Protein AF-A0A3R6XMM2-F1 (afdb_monomer)

Secondary structure (DSSP, 8-state):
-----------------------PPPP-------------TTS--------TT-SEE--EEEEEE--TT--EEEE-TTSS-EEEE-S-EEEEEEPPPEE-TT--

Mean predicted aligned error: 13.74 Å

Radius of gyration: 29.76 Å; Cα contacts (8 Å, |Δi|>4): 114; chains: 1; bounding box: 84×23×84 Å

Sequence (104 aa):
MVAVSAFVSFLSLGASAVSGFQCQSAPVIGADELVLLTSIVNTPFSYHLNHPDAAYLSLHFASVNIPVGGLLAISSPDGSQFHEYTNVTQTNFYAEFIDGDSAF

Solvent-accessible surface area (backbone atoms only — not comparable to full-atom values): 7386 Å² total; per-residue (Å²): 137,90,87,78,92,81,83,89,81,84,86,74,86,73,80,77,80,77,77,74,79,74,80,69,76,75,81,82,81,79,81,92,77,92,78,90,85,84,75,63,87,96,52,96,80,86,84,84,88,85,48,73,82,30,45,61,44,73,52,74,35,73,62,48,78,34,49,88,93,38,78,50,77,49,64,21,88,86,60,85,40,77,49,79,49,59,61,42,75,45,65,70,38,72,56,78,69,33,54,30,69,43,61,116

Structure (mmCIF, N/CA/C/O backbone):
data_AF-A0A3R6XMM2-F1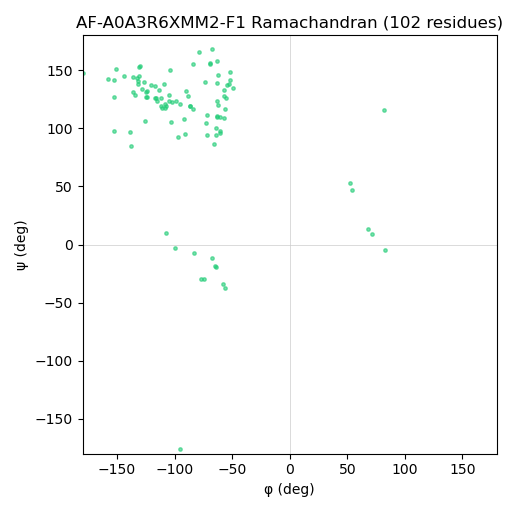
#
_entry.id   AF-A0A3R6XMM2-F1
#
loop_
_atom_site.group_PDB
_atom_site.id
_atom_site.type_symbol
_atom_site.label_atom_id
_atom_site.label_alt_id
_atom_site.label_comp_id
_atom_site.label_asym_id
_atom_site.label_entity_id
_atom_site.label_seq_id
_atom_site.pdbx_PDB_ins_code
_atom_site.Cartn_x
_atom_site.Cartn_y
_atom_site.Cartn_z
_atom_site.occupancy
_atom_site.B_iso_or_equiv
_atom_site.auth_seq_id
_atom_site.auth_comp_id
_atom_site.auth_asym_id
_atom_site.auth_atom_id
_atom_site.pdbx_PDB_model_num
ATOM 1 N N . MET A 1 1 ? 64.228 2.666 -70.858 1.00 36.97 1 MET A N 1
ATOM 2 C CA . MET A 1 1 ? 64.256 3.409 -69.582 1.00 36.97 1 MET A CA 1
ATOM 3 C C . MET A 1 1 ? 63.149 2.864 -68.703 1.00 36.97 1 MET A C 1
ATOM 5 O O . MET A 1 1 ? 62.004 2.867 -69.127 1.00 36.97 1 MET A O 1
ATOM 9 N N . VAL A 1 2 ? 63.522 2.313 -67.550 1.00 37.09 2 VAL A N 1
ATOM 10 C CA . VAL A 1 2 ? 62.616 1.864 -66.485 1.00 37.09 2 VAL A CA 1
ATOM 11 C C . VAL A 1 2 ? 62.395 3.039 -65.544 1.00 37.09 2 VAL A C 1
ATOM 13 O O . VAL A 1 2 ? 63.376 3.656 -65.141 1.00 37.09 2 VAL A O 1
ATOM 16 N N . ALA A 1 3 ? 61.139 3.316 -65.200 1.00 35.59 3 ALA A N 1
ATOM 17 C CA . ALA A 1 3 ? 60.707 4.011 -63.984 1.00 35.59 3 ALA A CA 1
ATOM 18 C C . ALA A 1 3 ? 59.171 4.099 -63.998 1.00 35.59 3 ALA A C 1
ATOM 20 O O . ALA A 1 3 ? 58.602 4.256 -65.071 1.00 35.59 3 ALA A O 1
ATOM 21 N N . VAL A 1 4 ? 58.401 4.075 -62.916 1.00 38.19 4 VAL A N 1
ATOM 22 C CA . VAL A 1 4 ? 58.496 3.599 -61.530 1.00 38.19 4 VAL A CA 1
ATOM 23 C C . VAL A 1 4 ? 57.015 3.441 -61.128 1.00 38.19 4 VAL A C 1
ATOM 25 O O . VAL A 1 4 ? 56.164 4.218 -61.558 1.00 38.19 4 VAL A O 1
ATOM 28 N N . SER A 1 5 ? 56.715 2.404 -60.351 1.00 48.47 5 SER A N 1
ATOM 29 C CA . SER A 1 5 ? 55.406 2.101 -59.758 1.00 48.47 5 SER A CA 1
ATOM 30 C C . SER A 1 5 ? 54.807 3.290 -58.986 1.00 48.47 5 SER A C 1
ATOM 32 O O . SER A 1 5 ? 55.536 3.960 -58.257 1.00 48.47 5 SER A O 1
ATOM 34 N N . ALA A 1 6 ? 53.489 3.508 -59.058 1.00 44.69 6 ALA A N 1
ATOM 35 C CA . ALA A 1 6 ? 52.781 4.328 -58.076 1.00 44.69 6 ALA A CA 1
ATOM 36 C C . ALA A 1 6 ? 51.488 3.640 -57.626 1.00 44.69 6 ALA A C 1
ATOM 38 O O . ALA A 1 6 ? 50.681 3.159 -58.418 1.00 44.69 6 ALA A O 1
ATOM 39 N N . PHE A 1 7 ? 51.392 3.564 -56.307 1.00 38.53 7 PHE A N 1
ATOM 40 C CA . PHE A 1 7 ? 50.474 2.806 -55.477 1.00 38.53 7 PHE A CA 1
ATOM 41 C C . PHE A 1 7 ? 49.022 3.315 -55.524 1.00 38.53 7 PHE A C 1
ATOM 43 O O . PHE A 1 7 ? 48.744 4.483 -55.778 1.00 38.53 7 PHE A O 1
ATOM 50 N N . VAL A 1 8 ? 48.122 2.386 -55.208 1.00 49.91 8 VAL A N 1
ATOM 51 C CA . VAL A 1 8 ? 46.663 2.474 -55.040 1.00 49.91 8 VAL A CA 1
ATOM 52 C C . VAL A 1 8 ? 46.216 3.594 -54.092 1.00 49.91 8 VAL A C 1
ATOM 54 O O . VAL A 1 8 ? 46.852 3.824 -53.068 1.00 49.91 8 VAL A O 1
ATOM 57 N N . SER A 1 9 ? 45.039 4.182 -54.338 1.00 45.00 9 SER A N 1
ATOM 58 C CA . SER A 1 9 ? 44.156 4.668 -53.263 1.00 45.00 9 SER A CA 1
ATOM 59 C C . SER A 1 9 ? 42.693 4.654 -53.716 1.00 45.00 9 SER A C 1
ATOM 61 O O . SER A 1 9 ? 42.222 5.570 -54.385 1.00 45.00 9 SER A O 1
ATOM 63 N N . PHE A 1 10 ? 41.964 3.596 -53.351 1.00 44.50 10 PHE A N 1
ATOM 64 C CA . PHE A 1 10 ? 40.503 3.617 -53.324 1.00 44.50 10 PHE A CA 1
ATOM 65 C C . PHE A 1 10 ? 40.082 4.485 -52.134 1.00 44.50 10 PHE A C 1
ATOM 67 O O . PHE A 1 10 ? 40.297 4.094 -50.988 1.00 44.50 10 PHE A O 1
ATOM 74 N N . LEU A 1 11 ? 39.502 5.661 -52.384 1.00 50.50 11 LEU A N 1
ATOM 75 C CA . LEU A 1 11 ? 38.814 6.411 -51.336 1.00 50.50 11 LEU A CA 1
ATOM 76 C C . LEU A 1 11 ? 37.513 5.674 -51.005 1.00 50.50 11 LEU A C 1
ATOM 78 O O . LEU A 1 11 ? 36.495 5.830 -51.676 1.00 50.50 11 LEU A O 1
ATOM 82 N N . SER A 1 12 ? 37.568 4.823 -49.986 1.00 53.62 12 SER A N 1
ATOM 83 C CA . SER A 1 12 ? 36.395 4.211 -49.377 1.00 53.62 12 SER A CA 1
ATOM 84 C C . SER A 1 12 ? 35.509 5.297 -48.765 1.00 53.62 12 SER A C 1
ATOM 86 O O . SER A 1 12 ? 35.938 6.004 -47.851 1.00 53.62 12 SER A O 1
ATOM 88 N N . LEU A 1 13 ? 34.263 5.401 -49.236 1.00 54.31 13 LEU A N 1
ATOM 89 C CA . LEU A 1 13 ? 33.188 6.082 -48.518 1.00 54.31 13 LEU A CA 1
ATOM 90 C C . LEU A 1 13 ? 32.908 5.320 -47.216 1.00 54.31 13 LEU A C 1
ATOM 92 O O . LEU A 1 13 ? 32.153 4.352 -47.202 1.00 54.31 13 LEU A O 1
ATOM 96 N N . GLY A 1 14 ? 33.528 5.747 -46.121 1.00 49.28 14 GLY A N 1
ATOM 97 C CA . GLY A 1 14 ? 33.113 5.374 -44.775 1.00 49.28 14 GLY A CA 1
ATOM 98 C C . GLY A 1 14 ? 32.238 6.485 -44.217 1.00 49.28 14 GLY A C 1
ATOM 99 O O . GLY A 1 14 ? 32.760 7.452 -43.674 1.00 49.28 14 GLY A O 1
ATOM 100 N N . ALA A 1 15 ? 30.919 6.383 -44.383 1.00 57.94 15 ALA A N 1
ATOM 101 C CA . ALA A 1 15 ? 29.994 7.225 -43.637 1.00 57.94 15 ALA A CA 1
ATOM 102 C C . ALA A 1 15 ? 30.160 6.889 -42.150 1.00 57.94 15 ALA A C 1
ATOM 104 O O . ALA A 1 15 ? 29.839 5.782 -41.719 1.00 57.94 15 ALA A O 1
ATOM 105 N N . SER A 1 16 ? 30.719 7.819 -41.381 1.00 57.69 16 SER A N 1
ATOM 106 C CA . SER A 1 16 ? 30.820 7.710 -39.931 1.00 57.69 16 SER A CA 1
ATOM 107 C C . SER A 1 16 ? 29.417 7.498 -39.366 1.00 57.69 16 SER A C 1
ATOM 109 O O . SER A 1 16 ? 28.550 8.359 -39.523 1.00 57.69 16 SER A O 1
ATOM 111 N N . ALA A 1 17 ? 29.176 6.345 -38.741 1.00 57.16 17 ALA A N 1
ATOM 112 C CA . ALA A 1 17 ? 27.949 6.104 -38.003 1.00 57.16 17 ALA A CA 1
ATOM 113 C C . ALA A 1 17 ? 27.869 7.146 -36.882 1.00 57.16 17 ALA A C 1
ATOM 115 O O . ALA A 1 17 ? 28.654 7.117 -35.935 1.00 57.16 17 ALA A O 1
ATOM 116 N N . VAL A 1 18 ? 26.942 8.095 -37.005 1.00 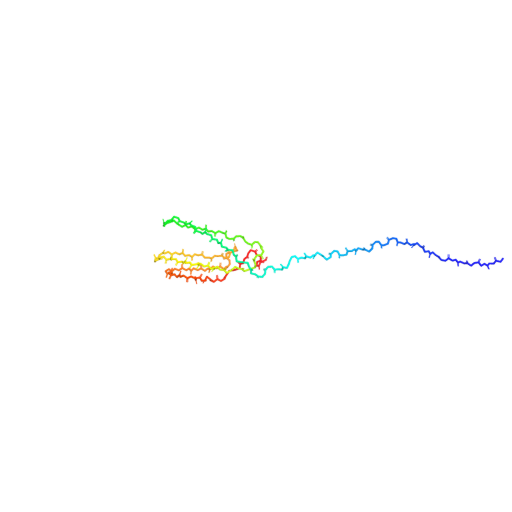56.53 18 VAL A N 1
ATOM 117 C CA . VAL A 1 18 ? 26.512 8.906 -35.871 1.00 56.53 18 VAL A CA 1
ATOM 118 C C . VAL A 1 18 ? 25.857 7.944 -34.888 1.00 56.53 18 VAL A C 1
ATOM 120 O O . VAL A 1 18 ? 24.730 7.499 -35.089 1.00 56.53 18 VAL A O 1
ATOM 123 N N . SER A 1 19 ? 26.590 7.555 -33.847 1.00 55.44 19 SER A N 1
ATOM 124 C CA . SER A 1 19 ? 25.996 6.930 -32.673 1.00 55.44 19 SER A CA 1
ATOM 125 C C . SER A 1 19 ? 25.030 7.956 -32.093 1.00 55.44 19 SER A C 1
ATOM 127 O O . SER A 1 19 ? 25.451 8.917 -31.446 1.00 55.44 19 SER A O 1
ATOM 129 N N . GLY A 1 20 ? 23.745 7.815 -32.415 1.00 46.91 20 GLY A N 1
ATOM 130 C CA . GLY A 1 20 ? 22.697 8.607 -31.803 1.00 46.91 20 GLY A CA 1
ATOM 131 C C . GLY A 1 20 ? 22.779 8.377 -30.305 1.00 46.91 20 GLY A C 1
ATOM 132 O O . GLY A 1 20 ? 22.473 7.286 -29.833 1.00 46.91 20 GLY A O 1
ATOM 133 N N . PHE A 1 21 ? 23.227 9.388 -29.564 1.00 48.59 21 PHE A N 1
ATOM 134 C CA . PHE A 1 21 ? 22.968 9.456 -28.138 1.00 48.59 21 PHE A CA 1
ATOM 135 C C . PHE A 1 21 ? 21.448 9.504 -28.002 1.00 48.59 21 PHE A C 1
ATOM 137 O O . PHE A 1 21 ? 20.828 10.550 -28.193 1.00 48.59 21 PHE A O 1
ATOM 144 N N . GLN A 1 22 ? 20.835 8.343 -27.774 1.00 48.72 22 GLN A N 1
ATOM 145 C CA . GLN A 1 22 ? 19.449 8.288 -27.356 1.00 48.72 22 GLN A CA 1
ATOM 146 C C . GLN A 1 22 ? 19.420 8.989 -26.004 1.00 48.72 22 GLN A C 1
ATOM 148 O O . GLN A 1 22 ? 20.009 8.515 -25.035 1.00 48.72 22 GLN A O 1
ATOM 153 N N . CYS A 1 23 ? 18.815 10.173 -25.975 1.00 53.62 23 CYS A N 1
ATOM 154 C CA . CYS A 1 23 ? 18.520 10.877 -24.742 1.00 53.62 23 CYS A CA 1
ATOM 155 C C . CYS A 1 23 ? 17.485 10.015 -24.013 1.00 53.62 23 CYS A C 1
ATOM 157 O O . CYS A 1 23 ? 16.285 10.128 -24.258 1.00 53.62 23 CYS A O 1
ATOM 159 N N . GLN A 1 24 ? 17.958 9.046 -23.231 1.00 57.28 24 GLN A N 1
ATOM 160 C CA . GLN A 1 24 ? 17.098 8.247 -22.380 1.00 57.28 24 GLN A CA 1
ATOM 161 C C . GLN A 1 24 ? 16.491 9.225 -21.382 1.00 57.28 24 GLN A C 1
ATOM 163 O O . GLN A 1 24 ? 17.225 9.990 -20.751 1.00 57.28 24 GLN A O 1
ATOM 168 N N . SER A 1 25 ? 15.158 9.279 -21.332 1.00 59.75 25 SER A N 1
ATOM 169 C CA . SER A 1 25 ? 14.458 10.144 -20.385 1.00 59.75 25 SER A CA 1
ATOM 170 C C . SER A 1 25 ? 15.058 9.918 -19.001 1.00 59.75 25 SER A C 1
ATOM 172 O O . SER A 1 25 ? 15.332 8.771 -18.635 1.00 59.75 25 SER A O 1
ATOM 174 N N . ALA A 1 26 ? 15.330 11.003 -18.274 1.00 61.59 26 ALA A N 1
ATOM 175 C CA . ALA A 1 26 ? 15.916 10.899 -16.946 1.00 61.59 26 ALA A CA 1
ATOM 176 C C . ALA A 1 26 ? 15.064 9.938 -16.098 1.00 61.59 26 ALA A C 1
ATOM 178 O O . ALA A 1 26 ? 13.833 9.997 -16.202 1.00 61.59 26 ALA A O 1
ATOM 179 N N . PRO A 1 27 ? 15.686 9.053 -15.296 1.00 58.09 27 PRO A N 1
ATOM 180 C CA . PRO A 1 27 ? 14.933 8.188 -14.404 1.00 58.09 27 PRO A CA 1
ATOM 181 C C . PRO A 1 27 ? 14.044 9.069 -13.527 1.00 58.09 27 PRO A C 1
ATOM 183 O O . PRO A 1 27 ? 14.519 10.033 -12.921 1.00 58.09 27 PRO A O 1
ATOM 186 N N . VAL A 1 28 ? 12.745 8.777 -13.509 1.00 64.31 28 VAL A N 1
ATOM 187 C CA . VAL A 1 28 ? 11.798 9.479 -12.645 1.00 64.31 28 VAL A CA 1
ATOM 188 C C . VAL A 1 28 ? 12.063 8.994 -11.224 1.00 64.31 28 VAL A C 1
ATOM 190 O O . VAL A 1 28 ? 11.753 7.859 -10.876 1.00 64.31 28 VAL A O 1
ATOM 193 N N . ILE A 1 29 ? 12.709 9.834 -10.415 1.00 59.78 29 ILE A N 1
ATOM 194 C CA . ILE A 1 29 ? 12.991 9.537 -9.008 1.00 59.78 29 ILE A CA 1
ATOM 195 C C . ILE A 1 29 ? 11.825 10.081 -8.187 1.00 59.78 29 ILE A C 1
ATOM 197 O O . ILE A 1 29 ? 11.806 11.261 -7.845 1.00 59.78 29 ILE A O 1
ATOM 201 N N . GLY A 1 30 ? 10.863 9.206 -7.897 1.00 61.19 30 GLY A N 1
ATOM 202 C CA . GLY A 1 30 ? 9.659 9.537 -7.137 1.00 61.19 30 GLY A CA 1
ATOM 203 C C . GLY A 1 30 ? 8.588 10.196 -8.005 1.00 61.19 30 GLY A C 1
ATOM 204 O O . GLY A 1 30 ? 8.776 11.293 -8.529 1.00 61.19 30 GLY A O 1
ATOM 205 N N . ALA A 1 31 ? 7.456 9.513 -8.151 1.00 66.56 31 ALA A N 1
ATOM 206 C CA . ALA A 1 31 ? 6.239 10.054 -8.735 1.00 66.56 31 ALA A CA 1
ATOM 207 C C . ALA A 1 31 ? 5.112 9.882 -7.715 1.00 66.56 31 ALA A C 1
ATOM 209 O O . ALA A 1 31 ? 4.895 8.777 -7.220 1.00 66.56 31 ALA A O 1
ATOM 210 N N . ASP A 1 32 ? 4.411 10.973 -7.411 1.00 68.94 32 ASP A N 1
ATOM 211 C CA . ASP A 1 32 ? 3.242 10.944 -6.539 1.00 68.94 32 ASP A CA 1
ATOM 212 C C . ASP A 1 32 ? 1.984 10.847 -7.405 1.00 68.94 32 ASP A C 1
ATOM 214 O O . ASP A 1 32 ? 1.714 11.727 -8.228 1.00 68.94 32 ASP A O 1
ATOM 218 N N . GLU A 1 33 ? 1.192 9.796 -7.208 1.00 73.75 33 GLU A N 1
ATOM 219 C CA . GLU A 1 33 ? -0.091 9.617 -7.885 1.00 73.75 33 GLU A CA 1
ATOM 220 C C . GLU A 1 33 ? -1.230 9.613 -6.862 1.00 73.75 33 GLU A C 1
ATOM 222 O O . GLU A 1 33 ? -1.231 8.846 -5.898 1.00 73.75 33 GLU A O 1
ATOM 227 N N . LEU A 1 34 ? -2.226 10.480 -7.072 1.00 75.31 34 LEU A N 1
ATOM 228 C CA . LEU A 1 34 ? -3.432 10.477 -6.254 1.00 75.31 34 LEU A CA 1
ATOM 229 C C . LEU A 1 34 ? -4.412 9.439 -6.793 1.00 75.31 34 LEU A C 1
ATOM 231 O O . LEU A 1 34 ? -4.959 9.594 -7.883 1.00 75.31 34 LEU A O 1
ATOM 235 N N . VAL A 1 35 ? -4.696 8.427 -5.977 1.00 74.44 35 VAL A N 1
ATOM 236 C CA . VAL A 1 35 ? -5.658 7.372 -6.301 1.00 74.44 35 VAL A CA 1
ATOM 237 C C . VAL A 1 35 ? -6.870 7.489 -5.383 1.00 74.44 35 VAL A C 1
ATOM 239 O O . VAL A 1 35 ? -6.760 7.396 -4.161 1.00 74.44 35 VAL A O 1
ATOM 242 N N . LEU A 1 36 ? -8.049 7.701 -5.974 1.00 73.62 36 LEU A N 1
ATOM 243 C CA . LEU A 1 36 ? -9.309 7.766 -5.236 1.00 73.62 36 LEU A CA 1
ATOM 244 C C . LEU A 1 36 ? -9.957 6.379 -5.180 1.00 73.62 36 LEU A C 1
ATOM 246 O O . LEU A 1 36 ? -10.513 5.900 -6.166 1.00 73.62 36 LEU A O 1
ATOM 250 N N . LEU A 1 37 ? -9.929 5.756 -4.004 1.00 71.19 37 LEU A N 1
ATOM 251 C CA . LEU A 1 37 ? -10.561 4.461 -3.758 1.00 71.19 37 LEU A CA 1
ATOM 252 C C . LEU A 1 37 ? -11.916 4.676 -3.074 1.00 71.19 37 LEU A C 1
ATOM 254 O O . LEU A 1 37 ? -11.993 5.294 -2.014 1.00 71.19 37 LEU A O 1
ATOM 258 N N . THR A 1 38 ? -12.994 4.164 -3.669 1.00 66.38 38 THR A N 1
ATOM 259 C CA . THR A 1 38 ? -14.334 4.163 -3.059 1.00 66.38 38 THR A CA 1
ATOM 260 C C . THR A 1 38 ? -14.870 2.737 -3.008 1.00 66.38 38 THR A C 1
ATOM 262 O O . THR A 1 38 ? -14.806 2.011 -3.995 1.00 66.38 38 THR A O 1
ATOM 265 N N . SER A 1 39 ? -15.383 2.327 -1.847 1.00 67.00 39 SER A N 1
ATOM 266 C CA . SER A 1 39 ? -16.008 1.016 -1.640 1.00 67.00 39 SER A CA 1
ATOM 267 C C . SER A 1 39 ? -17.356 1.178 -0.944 1.00 67.00 39 SER A C 1
ATOM 269 O O . SER A 1 39 ? -17.581 2.140 -0.205 1.00 67.00 39 SER A O 1
ATOM 271 N N . ILE A 1 40 ? -18.256 0.227 -1.183 1.00 74.00 40 ILE A N 1
ATOM 272 C CA . ILE A 1 40 ? -19.526 0.127 -0.470 1.00 74.00 40 ILE A CA 1
ATOM 273 C C . ILE A 1 40 ? -19.231 -0.393 0.947 1.00 74.00 40 ILE A C 1
ATOM 275 O O . ILE A 1 40 ? -18.374 -1.251 1.165 1.00 74.00 40 ILE A O 1
ATOM 279 N N . VAL A 1 41 ? -19.925 0.155 1.944 1.00 66.56 41 VAL A N 1
ATOM 280 C CA . VAL A 1 41 ? -19.740 -0.232 3.349 1.00 66.56 41 VAL A CA 1
ATOM 281 C C . VAL A 1 41 ? -19.981 -1.741 3.511 1.00 66.56 41 VAL A C 1
ATOM 283 O O . VAL A 1 41 ? -20.985 -2.261 3.030 1.00 66.56 41 VAL A O 1
ATOM 286 N N . ASN A 1 42 ? -19.077 -2.428 4.220 1.00 71.00 42 ASN A N 1
ATOM 287 C CA . ASN A 1 42 ? -19.100 -3.874 4.498 1.00 71.00 42 ASN A CA 1
ATOM 288 C C . ASN A 1 42 ? -18.885 -4.815 3.298 1.00 71.00 42 ASN A C 1
ATOM 290 O O . ASN A 1 42 ? -19.092 -6.019 3.441 1.00 71.00 42 ASN A O 1
ATOM 294 N N . THR A 1 43 ? -18.435 -4.320 2.142 1.00 79.19 43 THR A N 1
ATOM 295 C CA . THR A 1 43 ? -17.963 -5.189 1.052 1.00 79.19 43 THR A CA 1
ATOM 296 C C . THR A 1 43 ? -16.439 -5.163 0.955 1.00 79.19 43 THR A C 1
ATOM 298 O O . THR A 1 43 ? -15.873 -4.067 0.870 1.00 79.19 43 THR A O 1
ATOM 301 N N . PRO A 1 44 ? -15.762 -6.331 0.937 1.00 81.88 44 PRO A N 1
ATOM 302 C CA . PRO A 1 44 ? -14.345 -6.395 0.609 1.00 81.88 44 PRO A CA 1
ATOM 303 C C . PRO A 1 44 ? -14.085 -5.735 -0.745 1.00 81.88 44 PRO A C 1
ATOM 305 O O . PRO A 1 44 ? -14.840 -5.931 -1.697 1.00 81.88 44 PRO A O 1
ATOM 308 N N . PHE A 1 45 ? -13.015 -4.955 -0.818 1.00 85.81 45 PHE A N 1
ATOM 309 C CA . PHE A 1 45 ? -12.577 -4.279 -2.030 1.00 85.81 45 PHE A CA 1
ATOM 310 C C . PHE A 1 45 ? -11.080 -4.508 -2.206 1.00 85.81 45 PHE A C 1
ATOM 312 O O . PHE A 1 45 ? -10.330 -4.530 -1.231 1.00 85.81 45 PHE A O 1
ATOM 319 N N . SER A 1 46 ? -10.659 -4.670 -3.454 1.00 88.19 46 SER A N 1
ATOM 320 C CA . SER A 1 46 ? -9.259 -4.827 -3.830 1.00 88.19 46 SER A CA 1
ATOM 321 C C . SER A 1 46 ? -8.963 -3.891 -4.989 1.00 88.19 46 SER A C 1
ATOM 323 O O . SER A 1 46 ? -9.782 -3.739 -5.896 1.00 88.19 46 SER A O 1
ATOM 325 N N . TYR A 1 47 ? -7.786 -3.279 -4.956 1.00 87.69 47 TYR A N 1
ATOM 326 C CA . TYR A 1 47 ? -7.302 -2.407 -6.013 1.00 87.69 47 TYR A CA 1
ATOM 327 C C . TYR A 1 47 ? -5.880 -2.803 -6.374 1.00 87.69 47 TYR A C 1
ATOM 329 O O . TYR A 1 47 ? -5.078 -3.092 -5.489 1.00 87.69 47 TYR A O 1
ATOM 337 N N . HIS A 1 48 ? 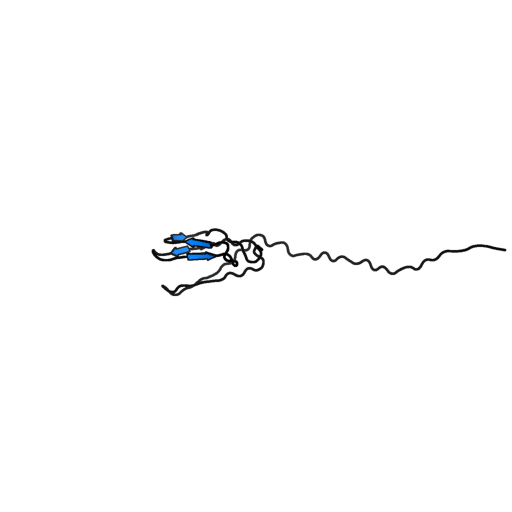-5.587 -2.816 -7.669 1.00 88.06 48 HIS A N 1
ATOM 338 C CA . HIS A 1 48 ? -4.264 -3.130 -8.179 1.00 88.06 48 HIS A CA 1
ATOM 339 C C . HIS A 1 48 ? -3.654 -1.860 -8.768 1.00 88.06 48 HIS A C 1
ATOM 341 O O . HIS A 1 48 ? -4.200 -1.281 -9.708 1.00 88.06 48 HIS A O 1
ATOM 347 N N . LEU A 1 49 ? -2.548 -1.418 -8.176 1.00 85.50 49 LEU A N 1
ATOM 348 C CA . LEU A 1 49 ? -1.724 -0.333 -8.694 1.00 85.50 49 LEU A CA 1
ATOM 349 C C . LEU A 1 49 ? -0.742 -0.951 -9.684 1.00 85.50 49 LEU A C 1
ATOM 351 O O . LEU A 1 49 ? 0.031 -1.813 -9.289 1.00 85.50 49 LEU A O 1
ATOM 355 N N . ASN A 1 50 ? -0.800 -0.530 -10.945 1.00 82.50 50 ASN A N 1
ATOM 356 C CA . ASN A 1 50 ? 0.163 -0.936 -11.963 1.00 82.50 50 ASN A CA 1
ATOM 357 C C . ASN A 1 50 ? 1.046 0.268 -12.279 1.00 82.50 50 ASN A C 1
ATOM 359 O O . ASN A 1 50 ? 0.546 1.299 -12.739 1.00 82.50 50 ASN A O 1
ATOM 363 N N . HIS A 1 51 ? 2.336 0.135 -12.001 1.00 82.62 51 HIS A N 1
ATOM 364 C CA . HIS A 1 51 ? 3.331 1.153 -12.285 1.00 82.62 51 HIS A CA 1
ATOM 365 C C . HIS A 1 51 ? 4.571 0.442 -12.850 1.00 82.62 51 HIS A C 1
ATOM 367 O O . HIS A 1 51 ? 5.501 0.130 -12.106 1.00 82.62 51 HIS A O 1
ATOM 373 N N . PRO A 1 52 ? 4.595 0.177 -14.173 1.00 80.44 52 PRO A N 1
ATOM 374 C CA . PRO A 1 52 ? 5.513 -0.785 -14.790 1.00 80.44 52 PRO A CA 1
ATOM 375 C C . PRO A 1 52 ? 6.989 -0.394 -14.670 1.00 80.44 52 PRO A C 1
ATOM 377 O O . PRO A 1 52 ? 7.861 -1.244 -14.806 1.00 80.44 52 PRO A O 1
ATOM 380 N N . ASP A 1 53 ? 7.268 0.883 -14.411 1.00 82.81 53 ASP A N 1
ATOM 381 C CA . ASP A 1 53 ? 8.621 1.411 -14.260 1.00 82.81 53 ASP A CA 1
ATOM 382 C C . ASP A 1 53 ? 9.036 1.587 -12.784 1.00 82.81 53 ASP A C 1
ATOM 384 O O . ASP A 1 53 ? 10.175 1.971 -12.508 1.00 82.81 53 ASP A O 1
ATOM 388 N N . ALA A 1 54 ? 8.154 1.312 -11.816 1.00 82.75 54 ALA A N 1
ATOM 389 C CA . ALA A 1 54 ? 8.434 1.526 -10.398 1.00 82.75 54 ALA A CA 1
ATOM 390 C C . ALA A 1 54 ? 9.146 0.327 -9.759 1.00 82.75 54 ALA A C 1
ATOM 392 O O . ALA A 1 54 ? 8.592 -0.766 -9.667 1.00 82.75 54 ALA A O 1
ATOM 393 N N . ALA A 1 55 ? 10.355 0.565 -9.245 1.00 86.81 55 ALA A N 1
ATOM 394 C CA . ALA A 1 55 ? 11.100 -0.441 -8.486 1.00 86.81 55 ALA A CA 1
ATOM 395 C C . ALA A 1 55 ? 10.565 -0.593 -7.052 1.00 86.81 55 ALA A C 1
ATOM 397 O O . ALA A 1 55 ? 10.628 -1.669 -6.473 1.00 86.81 55 ALA A O 1
ATOM 398 N N . TYR A 1 56 ? 10.015 0.482 -6.481 1.00 86.62 56 TYR A N 1
ATOM 399 C CA . TYR A 1 56 ? 9.451 0.507 -5.132 1.00 86.62 56 TYR A CA 1
ATOM 400 C C . TYR A 1 56 ? 8.226 1.413 -5.101 1.00 86.62 56 TYR A C 1
ATOM 402 O O . TYR A 1 56 ? 8.213 2.458 -5.758 1.00 86.62 56 TYR A O 1
ATOM 410 N N . LEU A 1 57 ? 7.229 1.046 -4.300 1.00 87.75 57 LEU A N 1
ATOM 411 C CA . LEU A 1 57 ? 6.070 1.882 -4.009 1.00 87.75 57 LEU A CA 1
ATOM 412 C C . LEU A 1 57 ? 5.977 2.156 -2.505 1.00 87.75 57 L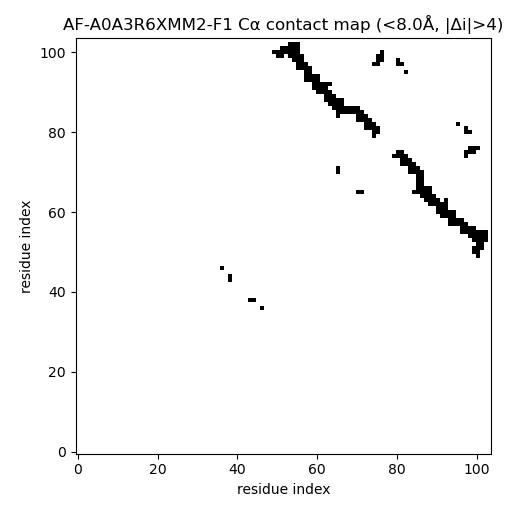EU A C 1
ATOM 414 O O . LEU A 1 57 ? 6.118 1.260 -1.674 1.00 87.75 57 LEU A O 1
ATOM 418 N N . SER A 1 58 ? 5.681 3.410 -2.166 1.00 87.81 58 SER A N 1
ATOM 419 C CA . SER A 1 58 ? 5.297 3.836 -0.820 1.00 87.81 58 SER A CA 1
ATOM 420 C C . SER A 1 58 ? 3.864 4.350 -0.874 1.00 87.81 58 SER A C 1
ATOM 422 O O . SER A 1 58 ? 3.540 5.198 -1.706 1.00 87.81 58 SER A O 1
ATOM 424 N N . LEU A 1 59 ? 2.991 3.816 -0.020 1.00 89.06 59 LEU A N 1
ATOM 425 C CA . LEU A 1 59 ? 1.570 4.154 -0.035 1.00 89.06 59 LEU A CA 1
ATOM 426 C C . LEU A 1 59 ? 1.237 5.127 1.091 1.00 89.06 59 LEU A C 1
ATOM 428 O O . LEU A 1 59 ? 1.424 4.831 2.273 1.00 89.06 59 LEU A O 1
ATOM 432 N N . HIS A 1 60 ? 0.691 6.277 0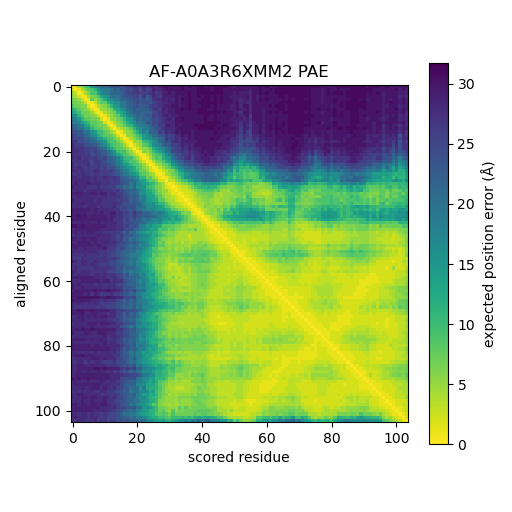.703 1.00 90.62 60 HIS A N 1
ATOM 433 C CA . HIS A 1 60 ? 0.203 7.300 1.614 1.00 90.62 60 HIS A CA 1
ATOM 434 C C . HIS A 1 60 ? -1.323 7.410 1.537 1.00 90.62 60 HIS A C 1
ATOM 436 O O . HIS A 1 60 ? -1.905 7.646 0.478 1.00 90.62 60 HIS A O 1
ATOM 442 N N . PHE A 1 61 ? -1.969 7.294 2.693 1.00 87.88 61 PHE A N 1
ATOM 443 C CA . PHE A 1 61 ? -3.402 7.464 2.863 1.00 87.88 61 PHE A CA 1
ATOM 444 C C . PHE A 1 61 ? -3.675 8.781 3.588 1.00 87.88 61 PHE A C 1
ATOM 446 O O . PHE A 1 61 ? -3.316 8.952 4.756 1.00 87.88 61 PHE A O 1
ATOM 453 N N . ALA A 1 62 ? -4.400 9.692 2.934 1.00 87.44 62 ALA A N 1
ATOM 454 C CA . ALA A 1 62 ? -4.838 10.938 3.567 1.00 87.44 62 ALA A CA 1
ATOM 455 C C . ALA A 1 62 ? -5.648 10.670 4.853 1.00 87.44 62 ALA A C 1
ATOM 457 O O . ALA A 1 62 ? -5.497 11.371 5.856 1.00 87.44 62 ALA A O 1
ATOM 458 N N . SER A 1 63 ? -6.469 9.614 4.850 1.00 84.62 63 SER A N 1
ATOM 459 C CA . SER A 1 63 ? -7.110 9.063 6.041 1.00 84.62 63 SER A CA 1
ATOM 460 C C . SER A 1 63 ? -7.400 7.576 5.858 1.00 84.62 63 SER A C 1
ATOM 462 O O . SER A 1 63 ? -7.804 7.147 4.779 1.00 84.62 63 SER A O 1
ATOM 464 N N . VAL A 1 64 ? -7.215 6.804 6.927 1.00 87.75 64 VAL A N 1
ATOM 465 C CA . VAL A 1 64 ? -7.563 5.388 7.006 1.00 87.75 64 VAL A CA 1
ATOM 466 C C . VAL A 1 64 ? -8.445 5.147 8.232 1.00 87.75 64 VAL A C 1
ATOM 468 O O . VAL A 1 64 ? -8.222 5.726 9.299 1.00 87.75 64 VAL A O 1
ATOM 471 N N . ASN A 1 65 ? -9.464 4.303 8.078 1.00 88.69 65 ASN A N 1
ATOM 472 C CA . ASN A 1 65 ? -10.323 3.857 9.169 1.00 88.69 65 ASN A CA 1
ATOM 473 C C . ASN A 1 65 ? -10.618 2.361 9.017 1.00 88.69 65 ASN A C 1
ATOM 475 O O . ASN A 1 65 ? -11.513 1.967 8.270 1.00 88.69 65 ASN A O 1
ATOM 479 N N . ILE A 1 66 ? -9.847 1.540 9.723 1.00 89.00 66 ILE A N 1
ATOM 480 C CA . ILE A 1 66 ? -9.964 0.086 9.762 1.00 89.00 66 ILE A CA 1
ATOM 481 C C . ILE A 1 66 ? -10.644 -0.277 11.085 1.00 89.00 66 ILE A C 1
ATOM 483 O O . ILE A 1 66 ? -9.999 -0.192 12.132 1.00 89.00 66 ILE A O 1
ATOM 487 N N . PRO A 1 67 ? -11.932 -0.662 11.081 1.00 87.06 67 PRO A N 1
ATOM 488 C CA . PRO A 1 67 ? -12.638 -1.009 12.308 1.00 87.06 67 PRO A CA 1
ATOM 489 C C . PRO A 1 67 ? -12.090 -2.303 12.927 1.00 87.06 67 PRO A C 1
ATOM 491 O O . PRO A 1 67 ? -11.359 -3.065 12.293 1.00 87.06 67 PRO A O 1
ATOM 494 N N . VAL A 1 68 ? -12.489 -2.594 14.167 1.00 89.00 68 VAL A N 1
ATOM 495 C CA . VAL A 1 68 ? -12.211 -3.891 14.805 1.00 89.00 68 VAL A CA 1
ATOM 496 C C . VAL A 1 68 ? -12.786 -5.021 13.943 1.00 89.00 68 VAL A C 1
ATOM 498 O O . VAL A 1 68 ? -13.957 -4.987 13.573 1.00 89.00 68 VAL A O 1
ATOM 501 N N . GLY A 1 69 ? -11.954 -6.015 13.620 1.00 88.81 69 GLY A N 1
ATOM 502 C CA . GLY A 1 69 ? -12.298 -7.110 12.704 1.00 88.81 69 GLY A CA 1
ATOM 503 C C . GLY A 1 69 ? -12.145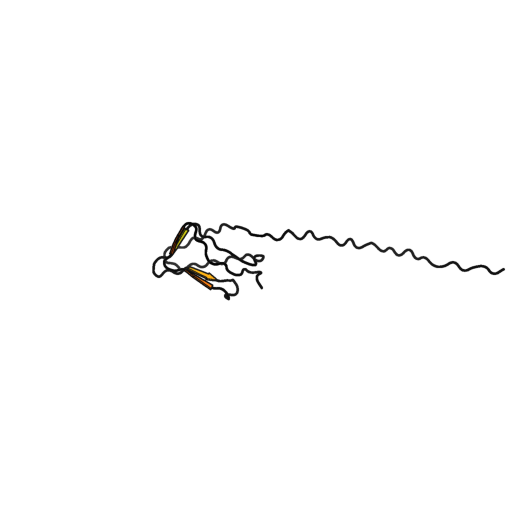 -6.772 11.215 1.00 88.81 69 GLY A C 1
ATOM 504 O O . GLY A 1 69 ? -12.315 -7.657 10.382 1.00 88.81 69 GLY A O 1
ATOM 505 N N . GLY A 1 70 ? -11.812 -5.523 10.873 1.00 87.69 70 GLY A N 1
ATOM 506 C CA . GLY A 1 70 ? -11.415 -5.118 9.527 1.00 87.69 70 GLY A CA 1
ATOM 507 C C . GLY A 1 70 ? -9.931 -5.377 9.258 1.00 87.69 70 GLY A C 1
ATOM 508 O O . GLY A 1 70 ? -9.117 -5.401 10.183 1.00 87.69 70 GLY A O 1
ATOM 509 N N . LEU A 1 71 ? -9.595 -5.530 7.977 1.00 91.38 71 LEU A N 1
ATOM 510 C CA . LEU A 1 71 ? -8.242 -5.783 7.491 1.00 91.38 71 LEU A CA 1
ATOM 511 C C . LEU A 1 71 ? -7.964 -4.915 6.261 1.00 91.38 71 LEU A C 1
ATOM 513 O O . LEU A 1 71 ? -8.759 -4.899 5.321 1.00 91.38 71 LEU A O 1
ATOM 517 N N . LEU A 1 72 ? -6.821 -4.234 6.266 1.00 90.75 72 LEU A N 1
ATOM 518 C CA . LEU A 1 72 ? -6.174 -3.717 5.065 1.00 90.75 72 LEU A CA 1
ATOM 519 C C . LEU A 1 72 ? -4.930 -4.565 4.814 1.00 90.75 72 LEU A C 1
ATOM 521 O O . LEU A 1 72 ? -4.047 -4.616 5.666 1.00 90.75 72 LEU A O 1
ATOM 525 N N . ALA A 1 73 ? -4.879 -5.204 3.652 1.00 93.56 73 ALA A N 1
ATOM 526 C CA . ALA A 1 73 ? -3.742 -5.989 3.204 1.00 93.56 73 ALA A CA 1
ATOM 527 C C . ALA A 1 73 ? -3.107 -5.314 1.986 1.00 93.56 73 ALA A C 1
ATOM 529 O O . ALA A 1 73 ? -3.813 -4.908 1.060 1.00 93.56 73 ALA A O 1
ATOM 530 N N . ILE A 1 74 ? -1.784 -5.188 2.006 1.00 93.81 74 ILE A N 1
ATOM 531 C CA . ILE A 1 74 ? -0.982 -4.591 0.939 1.00 93.81 74 ILE A CA 1
ATOM 532 C C . ILE A 1 74 ? 0.071 -5.619 0.544 1.00 93.81 74 ILE A C 1
ATOM 534 O O . ILE A 1 74 ? 0.787 -6.119 1.407 1.00 93.81 74 ILE A O 1
ATOM 538 N N . SER A 1 75 ? 0.160 -5.937 -0.744 1.00 93.56 75 SER A N 1
ATOM 539 C CA . SER A 1 75 ? 1.087 -6.941 -1.265 1.00 93.56 75 SER A CA 1
ATOM 540 C C . SER A 1 75 ? 1.863 -6.412 -2.461 1.00 93.56 75 SER A C 1
ATOM 542 O O . SER A 1 75 ? 1.291 -5.695 -3.285 1.00 93.56 75 SER A O 1
ATOM 544 N N . SER A 1 76 ? 3.124 -6.821 -2.593 1.00 92.31 76 SER A N 1
ATOM 545 C CA . SER A 1 76 ? 3.871 -6.645 -3.841 1.00 92.31 76 SER A CA 1
ATOM 546 C C . SER A 1 76 ? 3.219 -7.440 -4.988 1.00 92.31 76 SER A C 1
ATOM 548 O O . SER A 1 76 ? 2.483 -8.403 -4.730 1.00 92.31 76 SER A O 1
ATOM 550 N N . PRO A 1 77 ? 3.464 -7.070 -6.260 1.00 88.25 77 PRO A N 1
ATOM 551 C CA . PRO 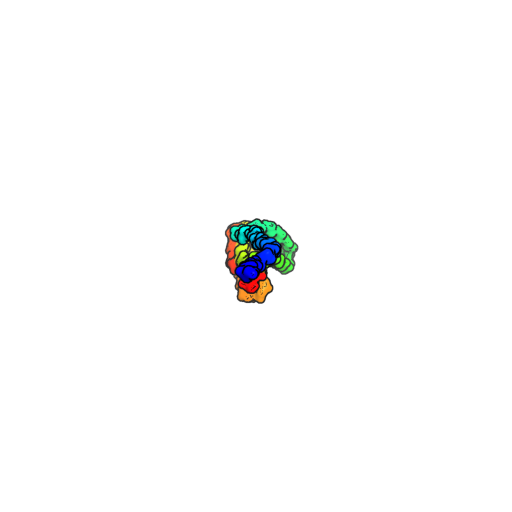A 1 77 ? 2.881 -7.752 -7.422 1.00 88.25 77 PRO A CA 1
ATOM 552 C C . PRO A 1 77 ? 3.211 -9.250 -7.497 1.00 88.25 77 PRO A C 1
ATOM 554 O O . PRO A 1 77 ? 2.386 -10.053 -7.928 1.00 88.25 77 PRO A O 1
ATOM 557 N N . ASP A 1 78 ? 4.406 -9.631 -7.046 1.00 87.94 78 ASP A N 1
ATOM 558 C CA . ASP A 1 78 ? 4.887 -11.015 -6.975 1.00 87.94 78 ASP A CA 1
ATOM 559 C C . ASP A 1 78 ? 4.418 -11.764 -5.708 1.00 87.94 78 ASP A C 1
ATOM 561 O O . ASP A 1 78 ? 4.627 -12.972 -5.584 1.00 87.94 78 ASP A O 1
ATOM 565 N N . GLY A 1 79 ? 3.785 -11.058 -4.765 1.00 88.31 79 GLY A N 1
ATOM 566 C CA . GLY A 1 79 ? 3.325 -11.581 -3.481 1.00 88.31 79 GLY A CA 1
ATOM 567 C C . GLY A 1 79 ? 4.434 -11.910 -2.475 1.00 88.31 79 GLY A C 1
ATOM 568 O O . GLY A 1 79 ? 4.138 -12.525 -1.450 1.00 88.31 79 GLY A O 1
ATOM 569 N N . SER A 1 80 ? 5.693 -11.544 -2.739 1.00 89.44 80 SER A N 1
ATOM 570 C CA . SER A 1 80 ? 6.815 -11.816 -1.828 1.00 89.44 80 SER A CA 1
ATOM 571 C C . SER A 1 80 ? 6.813 -10.913 -0.593 1.00 89.44 80 SER A C 1
ATOM 573 O O . SER A 1 80 ? 7.241 -11.338 0.484 1.00 89.44 80 SER A O 1
ATOM 575 N N . GLN A 1 81 ? 6.283 -9.696 -0.726 1.00 93.69 81 GLN A N 1
ATOM 576 C CA . GLN A 1 81 ? 6.065 -8.758 0.365 1.00 93.69 81 GLN A CA 1
ATOM 577 C C . GLN A 1 81 ? 4.579 -8.613 0.662 1.00 93.69 81 GLN A C 1
ATOM 579 O O . GLN A 1 81 ? 3.743 -8.524 -0.240 1.00 93.69 81 GLN A O 1
ATOM 584 N N . PHE A 1 82 ? 4.256 -8.574 1.952 1.00 93.62 82 PHE A N 1
ATOM 585 C CA . PHE A 1 82 ? 2.886 -8.520 2.428 1.00 93.62 82 PHE A CA 1
ATOM 586 C C . PHE A 1 82 ? 2.810 -7.839 3.794 1.00 93.62 82 PHE A C 1
ATOM 588 O O . PHE A 1 82 ? 3.492 -8.253 4.733 1.00 93.62 82 PHE A O 1
ATOM 595 N N . HIS A 1 83 ? 1.951 -6.827 3.905 1.00 95.00 83 HIS A N 1
ATOM 596 C CA . HIS A 1 83 ? 1.741 -6.044 5.120 1.00 95.00 83 HIS A CA 1
ATOM 597 C C . HIS A 1 83 ? 0.257 -5.978 5.468 1.00 95.00 83 HIS A C 1
ATOM 599 O O . HIS A 1 83 ? -0.583 -5.685 4.612 1.00 95.00 83 HIS A O 1
ATOM 605 N N . GLU A 1 84 ? -0.059 -6.208 6.741 1.00 95.19 84 GLU A N 1
ATOM 606 C CA . GLU A 1 84 ? -1.424 -6.168 7.264 1.00 95.19 84 GLU A CA 1
ATOM 607 C C . GLU A 1 84 ? -1.598 -5.065 8.301 1.00 95.19 84 GLU A C 1
ATOM 609 O O . GLU A 1 84 ? -0.792 -4.904 9.219 1.00 95.19 84 GLU A O 1
ATOM 614 N N . TYR A 1 85 ? -2.716 -4.352 8.192 1.00 93.62 85 TYR A N 1
ATOM 615 C CA . TYR A 1 85 ? -3.128 -3.333 9.145 1.00 93.62 85 TYR A CA 1
ATOM 616 C C . TYR A 1 85 ? -4.532 -3.640 9.655 1.00 93.62 85 TYR A C 1
ATOM 618 O O . TYR A 1 85 ? -5.466 -3.873 8.883 1.00 93.62 85 TYR A O 1
ATOM 626 N N . THR A 1 86 ? -4.692 -3.606 10.976 1.00 94.19 86 THR A N 1
ATOM 627 C CA . THR A 1 86 ? -5.959 -3.880 11.665 1.00 94.19 86 THR A CA 1
ATOM 628 C C . THR A 1 86 ? -6.183 -2.855 12.762 1.00 94.19 86 THR A C 1
ATOM 630 O O . THR A 1 86 ? -5.225 -2.485 13.438 1.00 94.19 86 THR A O 1
ATOM 633 N N . ASN A 1 87 ? -7.436 -2.454 12.997 1.00 92.38 87 ASN A N 1
ATOM 634 C CA . ASN A 1 87 ? -7.796 -1.539 14.089 1.00 92.38 87 ASN A CA 1
ATOM 635 C C . ASN A 1 87 ? -6.987 -0.220 14.076 1.00 92.38 87 ASN A C 1
ATOM 637 O O . ASN A 1 87 ? -6.441 0.207 15.094 1.00 92.38 87 ASN A O 1
ATOM 641 N N . VAL A 1 88 ? -6.880 0.401 12.897 1.00 91.12 88 VAL A N 1
ATOM 642 C CA . VAL A 1 88 ? -6.152 1.660 12.677 1.00 91.12 88 VAL A CA 1
ATOM 643 C C . VAL A 1 88 ? -7.134 2.745 12.260 1.00 91.12 88 VAL A C 1
ATOM 645 O O . VAL A 1 88 ? -7.800 2.623 11.234 1.00 91.12 88 VAL A O 1
ATOM 648 N N . THR A 1 89 ? -7.171 3.845 13.006 1.00 92.19 89 THR A N 1
ATOM 649 C CA . THR A 1 89 ? -7.874 5.070 12.609 1.00 92.19 89 THR A CA 1
ATOM 650 C C . THR A 1 89 ? -6.886 6.225 12.671 1.00 92.19 89 THR A C 1
ATOM 652 O O . THR A 1 89 ? -6.498 6.655 13.756 1.00 92.19 89 THR A O 1
ATOM 655 N N . GLN A 1 90 ? -6.446 6.711 11.511 1.00 92.62 90 GLN A N 1
ATOM 656 C CA . GLN A 1 90 ? -5.397 7.727 11.429 1.00 92.62 90 GLN A CA 1
ATOM 657 C C . GLN A 1 90 ? -5.550 8.604 10.180 1.00 92.62 90 GLN A C 1
ATOM 659 O O . GLN A 1 90 ? -6.077 8.180 9.152 1.00 92.62 90 GLN A O 1
ATOM 664 N N . THR A 1 91 ? -5.091 9.850 10.274 1.00 92.00 91 THR A N 1
ATOM 665 C CA . THR A 1 91 ? -4.894 10.754 9.133 1.00 92.00 91 THR A CA 1
ATOM 666 C C . THR A 1 91 ? -3.411 10.849 8.788 1.00 92.00 91 THR A C 1
ATOM 668 O O . THR A 1 91 ? -2.569 10.733 9.677 1.00 92.00 91 THR A O 1
ATOM 671 N N . ASN A 1 92 ? -3.09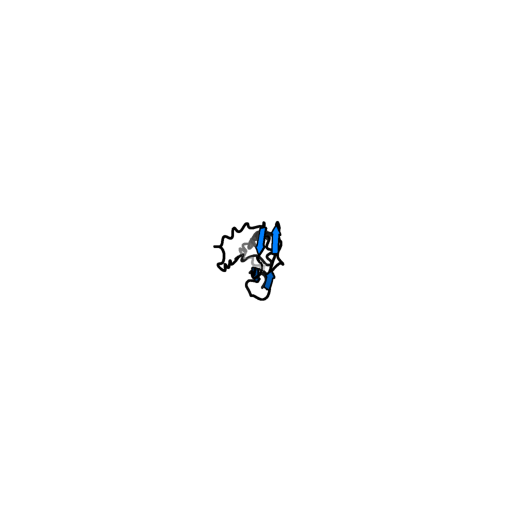2 11.078 7.511 1.00 90.69 92 ASN A N 1
ATOM 672 C CA . ASN A 1 92 ? -1.718 11.080 6.984 1.00 90.69 92 ASN A CA 1
ATOM 673 C C . ASN A 1 92 ? -0.948 9.798 7.345 1.00 90.69 92 ASN A C 1
ATOM 675 O O . ASN A 1 92 ? 0.122 9.835 7.953 1.00 90.69 92 ASN A O 1
ATOM 679 N N . PHE A 1 93 ? -1.549 8.653 7.033 1.00 90.06 93 PHE A N 1
ATOM 680 C CA . PHE A 1 93 ? -0.994 7.343 7.342 1.00 90.06 93 PHE A CA 1
ATOM 681 C C . PHE A 1 93 ? -0.080 6.874 6.206 1.00 90.06 93 PHE A C 1
ATOM 683 O O . PHE A 1 93 ? -0.496 6.850 5.048 1.00 90.06 93 PHE A O 1
ATOM 690 N N . TYR A 1 94 ? 1.147 6.487 6.548 1.00 92.06 94 TYR A N 1
ATOM 691 C CA . TYR A 1 94 ? 2.102 5.880 5.624 1.00 92.06 94 TYR A CA 1
ATOM 692 C C . TYR A 1 94 ? 2.174 4.386 5.914 1.00 92.06 94 TYR A C 1
ATOM 694 O O . TYR A 1 94 ? 2.452 3.992 7.048 1.00 92.06 94 TYR A O 1
ATOM 702 N N . ALA A 1 95 ? 1.908 3.574 4.898 1.00 92.00 95 ALA A N 1
ATOM 703 C CA . ALA A 1 95 ? 2.150 2.144 4.975 1.00 92.00 95 ALA A CA 1
ATOM 704 C C . ALA A 1 95 ? 3.639 1.833 4.760 1.00 92.00 95 ALA A C 1
ATOM 706 O O . ALA A 1 95 ? 4.409 2.668 4.277 1.00 92.00 95 ALA A O 1
ATOM 707 N N . GLU A 1 96 ? 4.021 0.607 5.100 1.00 92.00 96 GLU A N 1
ATOM 708 C CA . GLU A 1 96 ? 5.325 0.054 4.757 1.00 92.00 96 GLU A CA 1
ATOM 709 C C . GLU A 1 96 ? 5.469 -0.014 3.238 1.00 92.00 96 GLU A C 1
ATOM 711 O O . GLU A 1 96 ? 4.494 -0.212 2.503 1.00 92.00 96 GLU A O 1
ATOM 716 N N . PHE A 1 97 ? 6.697 0.191 2.771 1.00 89.44 97 PHE A N 1
ATOM 717 C CA . PHE A 1 97 ? 6.988 0.117 1.348 1.00 89.44 97 PHE A CA 1
ATOM 718 C C . PHE A 1 97 ? 6.870 -1.327 0.849 1.00 89.44 97 PHE A C 1
ATOM 720 O O . PHE A 1 97 ? 7.023 -2.286 1.611 1.00 89.44 97 PHE A O 1
ATOM 727 N N . ILE A 1 98 ? 6.598 -1.455 -0.447 1.00 91.81 98 ILE A N 1
ATOM 728 C CA . I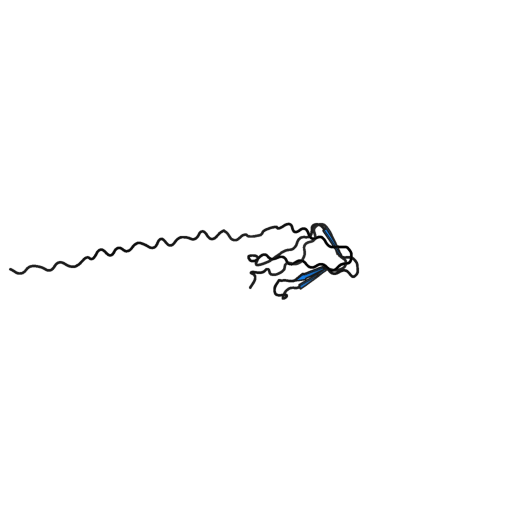LE A 1 98 ? 6.594 -2.727 -1.166 1.00 91.81 98 ILE A CA 1
ATOM 729 C C . ILE A 1 98 ? 7.420 -2.614 -2.440 1.00 91.81 98 ILE A C 1
ATOM 731 O O . ILE A 1 98 ? 7.554 -1.528 -3.017 1.00 91.81 98 ILE A O 1
ATOM 735 N N . ASP A 1 99 ? 7.942 -3.746 -2.891 1.00 92.12 99 ASP A N 1
ATOM 736 C CA . ASP A 1 99 ? 8.549 -3.852 -4.214 1.00 92.12 99 ASP A CA 1
ATOM 737 C C . ASP A 1 99 ? 7.492 -3.601 -5.299 1.00 92.12 99 ASP A C 1
ATOM 739 O O . ASP A 1 99 ? 6.339 -4.034 -5.180 1.00 92.12 99 ASP A O 1
ATOM 743 N N . GLY A 1 100 ? 7.887 -2.857 -6.333 1.00 86.44 100 GLY A N 1
ATOM 744 C CA . GLY A 1 100 ? 7.045 -2.546 -7.487 1.00 86.44 100 GLY A CA 1
ATOM 745 C C . GLY A 1 100 ? 7.264 -3.489 -8.670 1.00 86.44 100 GLY A C 1
ATOM 746 O O . GLY A 1 100 ? 8.039 -4.441 -8.595 1.00 86.44 100 GLY A O 1
ATOM 747 N N . ASP A 1 101 ? 6.580 -3.212 -9.780 1.00 84.94 101 ASP A N 1
ATOM 748 C CA . ASP A 1 101 ? 6.553 -4.077 -10.968 1.00 84.94 101 ASP A CA 1
ATOM 749 C C . ASP A 1 101 ? 7.914 -4.230 -11.673 1.00 84.94 101 ASP A C 1
ATOM 751 O O . ASP A 1 101 ? 8.087 -5.160 -12.458 1.00 84.94 101 ASP A O 1
ATOM 755 N N . SER A 1 102 ? 8.877 -3.334 -11.424 1.00 83.81 102 SER A N 1
ATOM 756 C CA . SER A 1 102 ? 10.221 -3.385 -12.025 1.00 83.81 102 SER A CA 1
ATOM 757 C C . SER A 1 102 ? 11.328 -3.794 -11.050 1.00 83.81 102 SER A C 1
ATOM 759 O O . SER A 1 102 ? 12.511 -3.687 -11.379 1.00 83.81 102 SER A O 1
ATOM 761 N N . ALA A 1 103 ? 10.975 -4.259 -9.847 1.00 79.88 103 ALA A N 1
ATOM 762 C CA . ALA A 1 103 ? 11.949 -4.678 -8.836 1.00 79.88 103 ALA A CA 1
ATOM 763 C C . ALA A 1 103 ? 12.740 -5.949 -9.215 1.00 79.88 103 ALA A C 1
ATOM 765 O O . ALA A 1 103 ? 13.731 -6.269 -8.553 1.00 79.88 103 ALA A O 1
ATOM 766 N N . PHE A 1 104 ? 12.312 -6.665 -10.260 1.00 63.53 104 PHE A N 1
ATOM 767 C CA . PHE A 1 104 ? 12.783 -7.996 -10.650 1.00 63.53 104 PHE A CA 1
ATOM 768 C C . PHE A 1 104 ? 13.250 -8.079 -12.108 1.00 63.53 104 PHE A C 1
ATOM 770 O O . PHE A 1 104 ? 12.615 -7.466 -12.994 1.00 63.53 104 PHE A O 1
#

Foldseek 3Di:
DDDDDDDDDDPDPDPPPPPPPPPDPPQPDDDDDDDDDDDDPPDDDDDDDADQSFQKDKDWDQWDAADAVGWDWDAEPVRPDIDIDHRDTDGRDIDDMYGYNHND

pLDDT: mean 75.56, std 17.57, range [35.59, 95.19]

Organism: Aphanomyces astaci (NCBI:txid112090)